Protein AF-A0A2L0F4B5-F1 (afdb_monomer_lite)

Structure (mmCIF, N/CA/C/O backbone):
data_AF-A0A2L0F4B5-F1
#
_entry.id   AF-A0A2L0F4B5-F1
#
loop_
_atom_site.group_PDB
_atom_site.id
_atom_site.type_symbol
_atom_site.label_atom_id
_atom_site.label_alt_id
_atom_site.label_comp_id
_atom_site.label_asym_id
_atom_site.label_entity_id
_atom_site.label_seq_id
_atom_site.pdbx_PDB_ins_code
_atom_site.Cartn_x
_atom_site.Cartn_y
_atom_site.Cartn_z
_atom_site.occupancy
_atom_site.B_iso_or_equiv
_atom_site.auth_seq_id
_atom_site.auth_comp_id
_atom_site.auth_asym_id
_atom_site.auth_atom_id
_atom_site.pdbx_PDB_model_num
ATOM 1 N N . MET A 1 1 ? 8.991 -21.681 -22.509 1.00 49.66 1 MET A N 1
ATOM 2 C CA . MET A 1 1 ? 8.163 -20.452 -22.505 1.00 49.66 1 MET A CA 1
ATOM 3 C C . MET A 1 1 ? 8.857 -19.456 -23.418 1.00 49.66 1 MET A C 1
ATOM 5 O O . MET A 1 1 ? 10.065 -19.313 -23.263 1.00 49.66 1 MET A O 1
ATOM 9 N N . PRO A 1 2 ? 8.188 -18.879 -24.429 1.00 53.44 2 PRO A N 1
ATOM 10 C CA . PRO A 1 2 ? 8.880 -18.110 -25.453 1.00 53.44 2 PRO A CA 1
ATOM 11 C C . PRO A 1 2 ? 9.510 -16.879 -24.801 1.00 53.44 2 PRO A C 1
ATOM 13 O O . PRO A 1 2 ? 8.856 -16.154 -24.057 1.00 53.44 2 PRO A O 1
ATOM 16 N N . ILE A 1 3 ? 10.791 -16.665 -25.084 1.00 59.03 3 ILE A N 1
ATOM 17 C CA . ILE A 1 3 ? 11.641 -15.597 -24.535 1.00 59.03 3 ILE A CA 1
ATOM 18 C C . ILE A 1 3 ? 11.019 -14.199 -24.766 1.00 59.03 3 ILE A C 1
ATOM 20 O O . ILE A 1 3 ? 11.243 -13.274 -23.991 1.00 59.03 3 ILE A O 1
ATOM 24 N N . GLY A 1 4 ? 10.139 -14.064 -25.767 1.00 61.34 4 GLY A N 1
ATOM 25 C CA . GLY A 1 4 ? 9.369 -12.848 -26.047 1.00 61.34 4 GLY A CA 1
ATOM 26 C C . GLY A 1 4 ? 8.250 -12.526 -25.049 1.00 61.34 4 GLY A C 1
ATOM 27 O O . GLY A 1 4 ? 7.818 -11.380 -24.997 1.00 61.34 4 GLY A O 1
ATOM 28 N N . GLY A 1 5 ? 7.806 -13.480 -24.222 1.00 67.19 5 GLY A N 1
ATOM 29 C CA . GLY A 1 5 ? 6.782 -13.228 -23.203 1.00 67.19 5 GLY A CA 1
ATOM 30 C C . GLY A 1 5 ? 7.252 -12.210 -22.166 1.00 67.19 5 GLY A C 1
ATOM 31 O O . GLY A 1 5 ? 6.507 -11.295 -21.834 1.00 67.19 5 GLY A O 1
ATOM 32 N N . PHE A 1 6 ? 8.515 -12.316 -21.732 1.00 66.56 6 PHE A N 1
ATOM 33 C CA . PHE A 1 6 ? 9.129 -11.360 -20.809 1.00 66.56 6 PHE A CA 1
ATOM 34 C C . PHE A 1 6 ? 9.256 -9.964 -21.434 1.00 66.56 6 PHE A C 1
ATOM 36 O O . PHE A 1 6 ? 8.859 -8.970 -20.835 1.00 66.56 6 PHE A O 1
ATOM 43 N N . GLY A 1 7 ? 9.727 -9.896 -22.682 1.00 67.19 7 GLY A N 1
ATOM 44 C CA . GLY A 1 7 ? 9.838 -8.638 -23.421 1.00 67.19 7 GLY A CA 1
ATOM 45 C C . GLY A 1 7 ? 8.488 -7.963 -23.677 1.00 67.19 7 GLY A C 1
ATOM 46 O O . GLY A 1 7 ? 8.403 -6.742 -23.600 1.00 67.19 7 GLY A O 1
ATOM 47 N N . ALA A 1 8 ? 7.423 -8.726 -23.926 1.00 68.00 8 ALA A N 1
ATOM 48 C CA . ALA A 1 8 ? 6.098 -8.186 -24.225 1.00 68.00 8 ALA A CA 1
ATOM 49 C C . ALA A 1 8 ? 5.464 -7.462 -23.027 1.00 68.00 8 ALA A C 1
ATOM 51 O O . ALA A 1 8 ? 4.956 -6.357 -23.190 1.00 68.00 8 ALA A O 1
ATOM 52 N N . TRP A 1 9 ? 5.522 -8.030 -21.817 1.00 64.94 9 TRP A N 1
ATOM 53 C CA . TRP A 1 9 ? 4.947 -7.351 -20.649 1.00 64.94 9 TRP A CA 1
ATOM 54 C C . TRP A 1 9 ? 5.844 -6.214 -20.141 1.00 64.94 9 TRP A C 1
ATOM 56 O O . TRP A 1 9 ? 5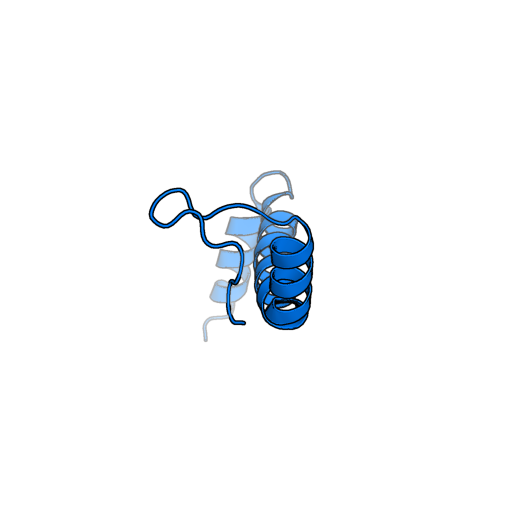.322 -5.183 -19.720 1.00 64.94 9 TRP A O 1
ATOM 66 N N . VAL A 1 10 ? 7.175 -6.353 -20.234 1.00 69.56 10 VAL A N 1
ATOM 67 C CA . VAL A 1 10 ? 8.113 -5.270 -19.897 1.00 69.56 10 VAL A CA 1
ATOM 68 C C . VAL A 1 10 ? 7.925 -4.100 -20.859 1.00 69.56 10 VAL A C 1
ATOM 70 O O . VAL A 1 10 ? 7.721 -2.978 -20.424 1.00 69.56 10 VAL A O 1
ATOM 73 N N . THR A 1 11 ? 7.902 -4.328 -22.170 1.00 68.31 11 THR A N 1
ATOM 74 C CA . THR A 1 11 ? 7.628 -3.236 -23.116 1.00 68.31 11 THR A CA 1
ATOM 75 C C . THR A 1 11 ? 6.224 -2.672 -22.926 1.00 68.31 11 THR A C 1
ATOM 77 O O . THR A 1 11 ? 6.089 -1.466 -22.917 1.00 68.31 11 THR A O 1
ATOM 80 N N . TYR A 1 12 ? 5.190 -3.468 -22.654 1.00 65.19 12 TYR A N 1
ATOM 81 C CA . TYR A 1 12 ? 3.845 -2.939 -22.393 1.00 65.19 12 TYR A CA 1
ATOM 82 C C . TYR A 1 12 ? 3.761 -2.047 -21.137 1.00 65.19 12 TYR A C 1
ATOM 84 O O . TYR A 1 12 ? 3.148 -0.982 -21.181 1.00 65.19 12 TYR A O 1
ATOM 92 N N . LE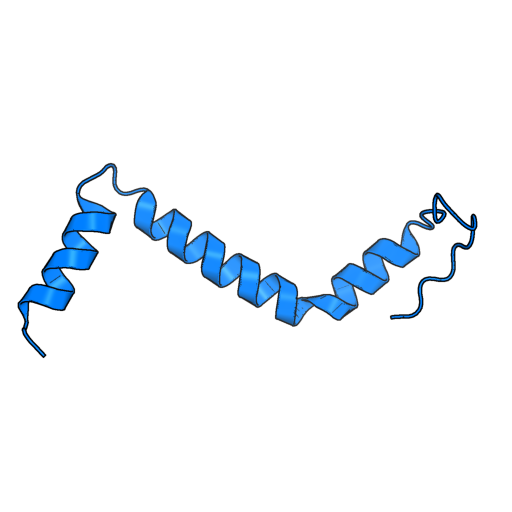U A 1 13 ? 4.404 -2.434 -20.028 1.00 61.53 13 LEU A N 1
ATOM 93 C CA . LEU A 1 13 ? 4.420 -1.628 -18.799 1.00 61.53 13 LEU A CA 1
ATOM 94 C C . LEU A 1 13 ? 5.393 -0.438 -18.869 1.00 61.53 13 LEU A C 1
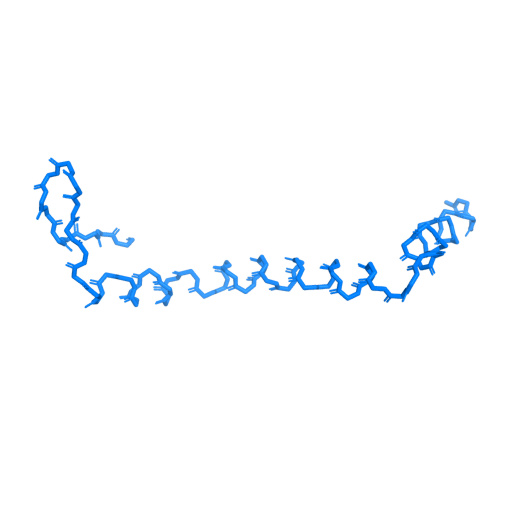ATOM 96 O O . LEU A 1 13 ? 5.196 0.553 -18.173 1.00 61.53 13 LEU A O 1
ATOM 100 N N . PHE A 1 14 ? 6.439 -0.507 -19.693 1.00 60.88 14 PHE A N 1
ATOM 101 C CA . PHE A 1 14 ? 7.470 0.533 -19.770 1.00 60.88 14 PHE A CA 1
ATOM 102 C C . PHE A 1 14 ? 7.456 1.356 -21.073 1.00 60.88 14 PHE A C 1
ATOM 104 O O . PHE A 1 14 ? 8.191 2.336 -21.162 1.00 60.88 14 PHE A O 1
ATOM 111 N N . ALA A 1 15 ? 6.613 1.035 -22.063 1.00 66.50 15 ALA A N 1
ATOM 112 C CA . ALA A 1 15 ? 6.468 1.800 -23.314 1.00 66.50 15 ALA A CA 1
ATOM 113 C C . ALA A 1 15 ? 5.704 3.124 -23.138 1.00 66.50 15 ALA A C 1
ATOM 115 O O . ALA A 1 15 ? 5.656 3.925 -24.069 1.00 66.50 15 ALA A O 1
ATOM 116 N N . GLY A 1 16 ? 5.137 3.385 -21.955 1.00 62.06 16 GLY A N 1
ATOM 117 C CA . GLY A 1 16 ? 4.559 4.673 -21.573 1.00 62.06 16 GLY A CA 1
ATOM 118 C C . GLY A 1 16 ? 5.212 5.217 -20.302 1.00 62.06 16 GLY A C 1
ATOM 119 O O . GLY A 1 16 ? 5.231 4.522 -19.292 1.00 62.06 16 GLY A O 1
ATOM 120 N N . THR A 1 17 ? 5.750 6.443 -20.383 1.00 61.72 17 THR A N 1
ATOM 121 C CA . THR A 1 17 ? 6.215 7.374 -19.316 1.00 61.72 17 THR A CA 1
ATOM 122 C C . THR A 1 17 ? 7.093 6.858 -18.156 1.00 61.72 17 THR A C 1
ATOM 124 O O . THR A 1 17 ? 7.584 7.681 -17.388 1.00 61.72 17 THR A O 1
ATOM 127 N N . GLY A 1 18 ? 7.335 5.553 -17.998 1.00 64.94 18 GLY A N 1
ATOM 128 C CA . GLY A 1 18 ? 8.090 4.966 -16.883 1.00 64.94 18 GLY A CA 1
ATOM 129 C C . GLY A 1 18 ? 7.317 4.858 -15.558 1.00 64.94 18 GLY A C 1
ATOM 130 O O . GLY A 1 18 ? 7.881 4.406 -14.565 1.00 64.94 18 GLY A O 1
ATOM 131 N N . PHE A 1 19 ? 6.032 5.234 -15.524 1.00 65.62 19 PHE A N 1
ATOM 132 C CA . PHE A 1 19 ? 5.223 5.265 -14.295 1.00 65.62 19 PHE A CA 1
ATOM 133 C C . PHE A 1 19 ? 4.460 3.970 -13.988 1.00 65.62 19 PHE A C 1
ATOM 135 O O . PHE A 1 19 ? 4.084 3.755 -12.835 1.00 65.62 19 PHE A O 1
ATOM 142 N N . ALA A 1 20 ? 4.238 3.085 -14.965 1.00 74.19 20 ALA A N 1
ATOM 143 C CA . ALA A 1 20 ? 3.395 1.910 -14.732 1.00 74.19 20 ALA A CA 1
ATOM 144 C C . ALA A 1 20 ? 4.046 0.887 -13.786 1.00 74.19 20 ALA A C 1
ATOM 146 O O . ALA A 1 20 ? 3.359 0.316 -12.942 1.00 74.19 20 ALA A O 1
ATOM 147 N N . LEU A 1 21 ? 5.368 0.689 -13.861 1.00 75.88 21 LEU A N 1
ATOM 148 C CA . LEU A 1 21 ? 6.076 -0.195 -12.928 1.00 75.88 21 LEU A CA 1
ATOM 149 C C . LEU A 1 21 ? 5.983 0.307 -11.472 1.00 75.88 21 LEU A C 1
ATOM 151 O O . LEU A 1 21 ? 5.571 -0.482 -10.620 1.00 75.88 21 LEU A O 1
ATOM 155 N N . PRO A 1 22 ? 6.297 1.580 -11.157 1.00 83.31 22 PRO A N 1
ATOM 156 C CA . PRO A 1 22 ? 6.072 2.130 -9.822 1.00 83.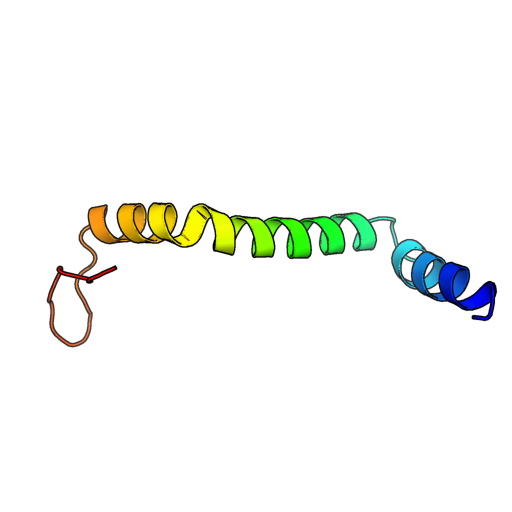31 22 PRO A CA 1
ATOM 157 C C . PRO A 1 22 ? 4.647 1.911 -9.302 1.00 83.31 22 PRO A C 1
ATOM 159 O O . PRO A 1 22 ? 4.474 1.555 -8.139 1.00 83.31 22 PRO A O 1
ATOM 162 N N . ILE A 1 23 ? 3.632 2.065 -10.160 1.00 84.50 23 ILE A N 1
ATOM 163 C CA . ILE A 1 23 ? 2.226 1.858 -9.786 1.00 84.50 23 ILE A CA 1
ATOM 164 C C . ILE A 1 23 ? 1.959 0.391 -9.437 1.00 84.50 23 ILE A C 1
ATOM 166 O O . ILE A 1 23 ? 1.352 0.110 -8.407 1.00 84.50 23 ILE A O 1
ATOM 170 N N . VAL A 1 24 ? 2.440 -0.555 -10.246 1.00 84.50 24 VAL A N 1
ATOM 171 C CA . VAL A 1 24 ? 2.280 -1.992 -9.965 1.00 84.50 24 VAL A CA 1
ATOM 172 C C . VAL A 1 24 ? 2.966 -2.367 -8.650 1.00 84.50 24 VAL A C 1
ATOM 174 O O . VAL A 1 24 ? 2.367 -3.050 -7.818 1.00 84.50 24 VAL A O 1
ATOM 177 N N . ILE A 1 25 ? 4.184 -1.870 -8.422 1.00 87.12 25 ILE A N 1
ATOM 178 C CA . ILE A 1 25 ? 4.910 -2.078 -7.164 1.00 87.12 25 ILE A CA 1
ATOM 179 C C . ILE A 1 25 ? 4.118 -1.490 -5.989 1.00 87.12 25 ILE A C 1
ATOM 181 O O . ILE A 1 25 ? 3.972 -2.159 -4.967 1.00 87.12 25 ILE A O 1
ATOM 185 N N . ALA A 1 26 ? 3.552 -0.288 -6.127 1.00 89.56 26 ALA A N 1
ATOM 186 C CA . ALA A 1 26 ? 2.753 0.352 -5.083 1.00 89.56 26 ALA A CA 1
ATOM 187 C C . ALA A 1 26 ? 1.461 -0.421 -4.769 1.00 89.56 26 ALA A C 1
ATOM 189 O O . ALA A 1 26 ? 1.113 -0.570 -3.601 1.00 89.56 26 ALA A O 1
ATOM 190 N N . ILE A 1 27 ? 0.775 -0.967 -5.779 1.00 90.12 27 ILE A N 1
ATOM 191 C CA . ILE A 1 27 ? -0.449 -1.761 -5.582 1.00 90.12 27 ILE A CA 1
ATOM 192 C C . ILE A 1 27 ? -0.132 -3.071 -4.855 1.00 90.12 27 ILE A C 1
ATOM 194 O O . ILE A 1 27 ? -0.805 -3.414 -3.884 1.00 90.12 27 ILE A O 1
ATOM 198 N N . ILE A 1 28 ? 0.904 -3.795 -5.292 1.00 91.62 28 ILE A N 1
ATOM 199 C CA . ILE A 1 28 ? 1.281 -5.080 -4.684 1.00 91.62 28 ILE A CA 1
ATOM 200 C C . ILE A 1 28 ? 1.796 -4.869 -3.258 1.00 91.62 28 ILE A C 1
ATOM 202 O O . ILE A 1 28 ? 1.360 -5.557 -2.332 1.00 91.62 28 ILE A O 1
ATOM 206 N N . SER A 1 29 ? 2.701 -3.906 -3.063 1.00 93.38 29 SER A N 1
ATOM 207 C CA . SER A 1 29 ? 3.251 -3.602 -1.737 1.00 93.38 29 SER A CA 1
ATOM 208 C C . SER A 1 29 ? 2.183 -3.048 -0.794 1.00 93.38 29 SER A C 1
ATOM 210 O O . SER A 1 29 ? 2.103 -3.498 0.345 1.00 93.38 29 SER A O 1
ATOM 212 N N . GLY A 1 30 ? 1.306 -2.162 -1.276 1.00 92.25 30 GLY A N 1
ATOM 213 C CA . GLY A 1 30 ? 0.169 -1.632 -0.526 1.00 92.25 30 GLY A CA 1
ATOM 214 C C . GLY A 1 30 ? -0.815 -2.722 -0.107 1.00 92.25 30 GLY A C 1
ATOM 215 O O . GLY A 1 30 ? -1.150 -2.817 1.070 1.00 92.25 30 GLY A O 1
ATOM 216 N N . GLY A 1 31 ? -1.217 -3.603 -1.027 1.00 92.25 31 GLY A N 1
ATOM 217 C CA . GLY A 1 31 ? -2.106 -4.725 -0.711 1.00 92.25 31 GLY A CA 1
ATOM 218 C C . GLY A 1 31 ? -1.491 -5.699 0.298 1.00 92.25 31 GLY A C 1
ATOM 219 O O . GLY A 1 31 ? -2.151 -6.107 1.253 1.00 92.25 31 GLY A O 1
ATOM 220 N N . THR A 1 32 ? -0.203 -6.016 0.142 1.00 93.94 32 THR A N 1
ATOM 221 C CA . THR A 1 32 ? 0.519 -6.882 1.088 1.00 93.94 32 THR A CA 1
ATOM 222 C C . THR A 1 32 ? 0.616 -6.226 2.467 1.00 93.94 32 THR A C 1
ATOM 224 O O . THR A 1 32 ? 0.343 -6.872 3.477 1.00 93.94 32 THR A O 1
ATOM 227 N N . ALA A 1 33 ? 0.933 -4.930 2.524 1.00 93.31 33 ALA A N 1
ATOM 228 C CA . ALA A 1 33 ? 1.001 -4.178 3.771 1.00 93.31 33 ALA A CA 1
ATOM 229 C C . ALA A 1 33 ? -0.361 -4.121 4.481 1.00 93.31 33 ALA A C 1
ATOM 231 O O . ALA A 1 33 ? -0.421 -4.331 5.689 1.00 93.31 33 ALA A O 1
ATOM 232 N N . MET A 1 34 ? -1.465 -3.921 3.753 1.00 91.69 34 MET A N 1
ATOM 233 C CA . MET A 1 34 ? -2.814 -3.946 4.339 1.00 91.69 34 MET A CA 1
ATOM 234 C C . MET A 1 34 ? -3.142 -5.289 5.002 1.00 91.69 34 MET A C 1
ATOM 236 O O . MET A 1 34 ? -3.809 -5.303 6.033 1.00 91.69 34 MET A O 1
ATOM 240 N N . LEU A 1 35 ? -2.671 -6.407 4.437 1.00 90.19 35 LEU A N 1
ATOM 241 C CA . LEU A 1 35 ? -2.857 -7.734 5.028 1.00 90.19 35 LEU A CA 1
ATOM 242 C C . LEU A 1 35 ? -1.981 -7.942 6.267 1.00 90.19 35 LEU A C 1
ATOM 244 O O . LEU A 1 35 ? -2.476 -8.424 7.283 1.00 90.19 35 LEU A O 1
ATOM 248 N N . VAL A 1 36 ? -0.704 -7.556 6.199 1.00 94.31 36 VAL A N 1
ATOM 249 C CA . VAL A 1 36 ? 0.246 -7.708 7.316 1.00 94.31 36 VAL A CA 1
ATOM 250 C C . VAL A 1 36 ? -0.158 -6.847 8.514 1.00 94.31 36 VAL A C 1
ATOM 252 O O . VAL A 1 36 ? -0.119 -7.313 9.648 1.00 94.31 36 VAL A O 1
ATOM 255 N N . PHE A 1 37 ? -0.595 -5.613 8.268 1.00 92.81 37 PHE A N 1
ATOM 256 C CA . PHE A 1 37 ? -0.966 -4.655 9.312 1.00 92.81 37 PHE A CA 1
ATOM 257 C C . PHE A 1 37 ? -2.470 -4.624 9.601 1.00 92.81 37 PHE A C 1
ATOM 259 O O . PHE A 1 37 ? -2.946 -3.708 10.270 1.00 92.81 37 PHE A O 1
ATOM 266 N N . LYS A 1 38 ? -3.237 -5.615 9.125 1.00 89.06 38 LYS A N 1
ATOM 267 C CA . LYS A 1 38 ? -4.702 -5.642 9.251 1.00 89.06 38 LYS A CA 1
ATOM 268 C C . LYS A 1 38 ? -5.159 -5.415 10.695 1.00 89.06 38 LYS A C 1
ATOM 270 O O . LYS A 1 38 ? -6.005 -4.561 10.939 1.00 89.06 38 LYS A O 1
ATOM 275 N N . ASP A 1 39 ? -4.573 -6.132 11.649 1.00 89.06 39 ASP A N 1
ATOM 276 C CA . ASP A 1 39 ? -5.001 -6.074 13.051 1.00 89.06 39 ASP A CA 1
ATOM 277 C C . ASP A 1 39 ? -4.639 -4.738 13.715 1.00 89.06 39 ASP A C 1
ATOM 279 O O . ASP A 1 39 ? -5.402 -4.213 14.526 1.00 89.06 39 ASP A O 1
ATOM 283 N N . GLU A 1 40 ? -3.502 -4.144 13.347 1.00 89.31 40 GLU A N 1
ATOM 284 C CA . GLU A 1 40 ? -3.099 -2.821 13.827 1.00 89.31 40 GLU A CA 1
ATOM 285 C C . GLU A 1 40 ? -4.002 -1.723 13.254 1.00 89.31 40 GLU A C 1
ATOM 287 O O . GLU A 1 40 ? -4.462 -0.854 13.997 1.00 89.31 40 GLU A O 1
ATOM 292 N N . ILE A 1 41 ? -4.333 -1.807 11.962 1.00 87.50 41 ILE A N 1
ATOM 293 C CA . ILE A 1 41 ? -5.260 -0.890 11.288 1.00 87.50 41 ILE A CA 1
ATOM 294 C C . ILE A 1 41 ? -6.652 -0.978 11.922 1.00 87.50 41 ILE A C 1
ATOM 296 O O . ILE A 1 41 ? -7.257 0.054 12.218 1.00 87.50 41 ILE A O 1
ATOM 300 N N . VAL A 1 42 ? -7.153 -2.193 12.168 1.00 86.50 42 VAL A N 1
ATOM 301 C CA . VAL A 1 42 ? -8.452 -2.412 12.821 1.00 86.50 42 VAL A CA 1
ATOM 302 C C . VAL A 1 42 ? -8.436 -1.845 14.241 1.00 86.50 42 VAL A C 1
ATOM 304 O O . VAL A 1 42 ? -9.294 -1.027 14.572 1.00 86.50 42 VAL A O 1
ATOM 307 N N . ARG A 1 43 ? -7.425 -2.161 15.061 1.00 87.31 43 ARG A N 1
ATOM 308 C CA . ARG A 1 43 ? -7.286 -1.594 16.419 1.00 87.31 43 ARG A CA 1
ATOM 309 C C . ARG A 1 43 ? -7.212 -0.067 16.407 1.00 87.31 43 ARG A C 1
ATOM 311 O O . ARG A 1 43 ? -7.866 0.592 17.216 1.00 87.31 43 ARG A O 1
ATOM 318 N N . TRP A 1 44 ? -6.455 0.509 15.477 1.00 88.00 44 TRP A N 1
ATOM 319 C CA . TRP A 1 44 ? -6.363 1.956 15.302 1.00 88.00 44 TRP A CA 1
ATOM 320 C C . TRP A 1 44 ? -7.714 2.581 14.935 1.00 88.00 44 TRP A C 1
ATOM 322 O O . TRP A 1 44 ? -8.076 3.632 15.472 1.00 88.00 44 TRP A O 1
ATOM 332 N N . LEU A 1 45 ? -8.486 1.929 14.064 1.00 84.31 45 LEU A N 1
ATOM 333 C CA . LEU A 1 45 ? -9.801 2.405 13.645 1.00 84.31 45 LEU A CA 1
ATOM 334 C C . LEU A 1 45 ? -10.813 2.360 14.798 1.00 84.31 45 LEU A C 1
ATOM 336 O O . LEU A 1 45 ? -11.561 3.318 14.999 1.00 84.31 45 LEU A O 1
ATOM 340 N N . ILE A 1 46 ? -10.796 1.288 15.589 1.00 83.62 46 ILE A N 1
ATOM 341 C CA . ILE A 1 46 ? -11.670 1.113 16.758 1.00 83.62 46 ILE A CA 1
ATOM 342 C C . ILE A 1 46 ? -11.378 2.170 17.824 1.00 83.62 46 ILE A C 1
ATOM 344 O O . ILE A 1 46 ? -12.303 2.771 18.380 1.00 83.62 46 ILE A O 1
ATOM 348 N N . ASN A 1 47 ? -10.098 2.476 18.058 1.00 84.19 47 ASN A N 1
ATOM 349 C CA . ASN A 1 47 ? -9.678 3.497 19.020 1.00 84.19 47 ASN A CA 1
ATOM 350 C C . ASN A 1 47 ? -10.227 4.896 18.702 1.00 84.19 47 ASN A C 1
ATOM 352 O O . ASN A 1 47 ? -10.391 5.713 19.608 1.00 84.19 47 ASN A O 1
ATOM 356 N N . ARG A 1 48 ? -10.587 5.172 17.444 1.00 82.75 48 ARG A N 1
ATOM 357 C CA . ARG A 1 48 ? -11.239 6.431 17.049 1.00 82.75 48 ARG A CA 1
ATOM 358 C C . ARG A 1 48 ? -12.718 6.516 17.440 1.00 82.75 48 ARG A C 1
ATOM 360 O O . ARG A 1 48 ? -13.342 7.547 17.200 1.00 82.75 48 ARG A O 1
ATOM 367 N N . ARG A 1 49 ? -13.277 5.473 18.070 1.00 79.81 49 ARG A N 1
ATOM 368 C CA . ARG A 1 49 ? -14.644 5.434 18.622 1.00 79.81 49 ARG A CA 1
ATOM 369 C C . ARG A 1 49 ? -15.726 5.777 17.586 1.00 79.81 49 ARG A C 1
ATOM 371 O O . ARG A 1 49 ? -16.737 6.402 17.915 1.00 79.81 49 ARG A O 1
ATOM 378 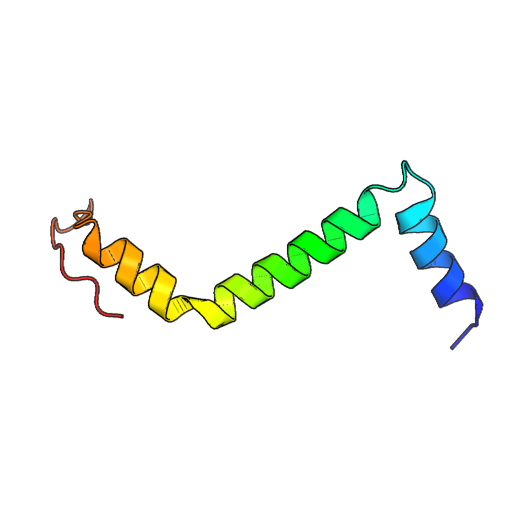N N . TYR A 1 50 ? -15.534 5.362 16.331 1.00 78.75 50 TYR A N 1
ATOM 379 C CA . TYR A 1 50 ? -16.550 5.533 15.294 1.00 78.75 50 TYR A CA 1
ATOM 380 C C . TYR A 1 50 ? -17.818 4.760 15.670 1.00 78.75 50 TYR A C 1
ATOM 382 O O . TYR A 1 50 ? -17.786 3.553 15.904 1.00 78.75 50 TYR A O 1
ATOM 390 N N . LYS A 1 51 ? -18.947 5.470 15.742 1.00 78.75 51 LYS A N 1
ATOM 391 C CA . LYS A 1 51 ? -20.252 4.874 16.037 1.00 78.75 51 LYS A CA 1
ATOM 392 C C . LYS A 1 51 ? -20.781 4.190 14.786 1.00 78.75 51 LYS A C 1
ATOM 394 O O . LYS A 1 51 ? -20.829 4.812 13.724 1.00 78.75 51 LYS A O 1
ATOM 399 N N . CYS A 1 52 ? -21.236 2.947 14.914 1.00 77.94 52 CYS A N 1
ATOM 400 C CA . CYS A 1 52 ? -21.930 2.282 13.819 1.00 77.94 52 CYS A CA 1
ATOM 401 C C . CYS A 1 52 ? -23.180 3.095 13.423 1.00 77.94 52 CYS A C 1
ATOM 403 O O . CYS A 1 52 ? -24.022 3.366 14.284 1.00 77.94 52 CYS A O 1
ATOM 405 N N . PRO A 1 53 ? -23.359 3.466 12.141 1.00 78.88 53 PRO A N 1
ATOM 406 C CA . PRO A 1 53 ? -24.509 4.261 11.708 1.00 78.88 53 PRO A CA 1
ATOM 407 C C . PRO A 1 53 ? -25.844 3.524 11.890 1.00 78.88 53 PRO A C 1
ATOM 409 O O . PRO A 1 53 ? -26.889 4.162 11.981 1.00 78.88 53 PRO A O 1
ATOM 412 N N . LYS A 1 54 ? -25.818 2.186 11.975 1.00 80.06 54 LYS A N 1
ATOM 413 C CA . LYS A 1 54 ? -27.014 1.345 12.099 1.00 80.06 54 LYS A CA 1
ATOM 414 C C . LYS A 1 54 ? -27.423 1.094 13.553 1.00 80.06 54 LYS A C 1
ATOM 416 O O . LYS A 1 54 ? -28.592 1.243 13.886 1.00 80.06 54 LYS A O 1
ATOM 421 N N . CYS A 1 55 ? -26.476 0.724 14.419 1.00 83.81 55 CYS A N 1
ATOM 422 C CA . CYS A 1 55 ? -26.763 0.317 15.803 1.00 83.81 55 CYS A CA 1
ATOM 423 C C . CYS A 1 55 ? -26.181 1.248 16.879 1.00 83.81 55 CYS A C 1
ATOM 425 O O . CYS A 1 55 ? -26.425 1.029 18.060 1.00 83.81 55 CYS A O 1
ATOM 427 N N . ARG A 1 56 ? -25.420 2.287 16.504 1.00 75.81 56 ARG A N 1
ATOM 428 C CA . ARG A 1 56 ? -24.711 3.225 17.405 1.00 75.81 56 ARG A CA 1
ATOM 429 C C . ARG A 1 56 ? -23.716 2.582 18.382 1.00 75.81 56 ARG A C 1
ATOM 431 O O . ARG A 1 56 ? -23.143 3.305 19.195 1.00 75.81 56 ARG A O 1
ATOM 438 N N . ALA A 1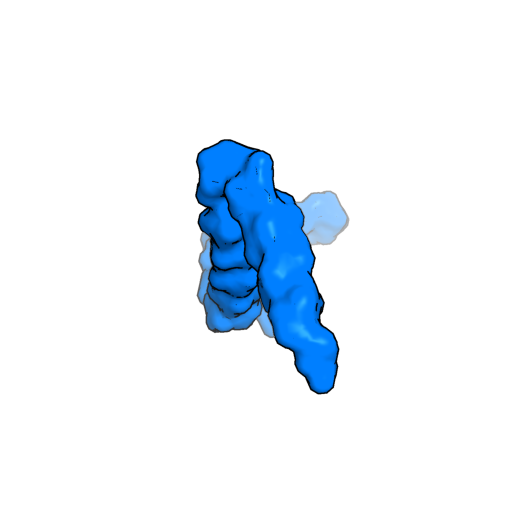 57 ? -23.481 1.274 18.283 1.00 75.50 57 ALA A N 1
ATOM 439 C CA . ALA A 1 57 ? -22.449 0.583 19.040 1.00 75.50 57 ALA A CA 1
ATOM 440 C C . ALA A 1 57 ? -21.056 1.072 18.620 1.00 75.50 57 ALA A C 1
ATOM 442 O O . ALA A 1 57 ? -20.846 1.497 17.477 1.00 75.50 57 ALA A O 1
ATOM 443 N N . ILE A 1 58 ? -20.136 1.052 19.582 1.00 71.88 58 ILE A N 1
ATOM 444 C CA . ILE A 1 58 ? -18.734 1.453 19.411 1.00 71.88 58 ILE A CA 1
ATOM 445 C C . ILE A 1 58 ? -17.797 0.245 19.569 1.00 71.88 58 ILE A C 1
ATOM 447 O O . ILE A 1 58 ? -16.618 0.343 19.247 1.00 71.88 58 ILE A O 1
ATOM 451 N N . ASP A 1 59 ? -18.319 -0.883 20.054 1.00 70.06 59 ASP A N 1
ATOM 452 C CA . ASP A 1 59 ? -17.589 -2.142 20.077 1.00 70.06 59 ASP A CA 1
ATOM 453 C C . ASP A 1 59 ? -17.619 -2.740 18.677 1.00 70.06 59 ASP A C 1
ATOM 455 O O . ASP A 1 59 ? -18.667 -3.165 18.185 1.00 70.06 59 ASP A O 1
ATOM 459 N N . TRP A 1 60 ? -16.473 -2.694 18.013 1.00 69.44 60 TRP A N 1
ATOM 460 C CA . TRP A 1 60 ? -16.237 -3.466 16.809 1.00 69.44 60 TRP A CA 1
ATOM 461 C C . TRP A 1 60 ? -15.278 -4.571 17.240 1.00 69.44 60 TRP A C 1
ATOM 463 O O . TRP A 1 60 ? -14.125 -4.290 17.555 1.00 69.44 60 TRP A O 1
ATOM 473 N N . GLU A 1 61 ? -15.769 -5.801 17.348 1.00 59.97 61 GLU A N 1
ATOM 474 C CA . GLU A 1 61 ? -14.906 -6.947 17.638 1.00 59.97 61 GLU A CA 1
ATOM 475 C C . GLU A 1 61 ? -13.973 -7.190 16.441 1.00 59.97 61 GLU A C 1
ATOM 477 O O . GLU A 1 61 ? -14.393 -7.078 15.284 1.00 59.97 61 GLU A O 1
ATOM 482 N N . ALA A 1 62 ? -12.694 -7.432 16.740 1.00 53.41 62 ALA A N 1
ATOM 483 C CA . ALA A 1 62 ? -11.628 -7.667 15.764 1.00 53.41 62 ALA A CA 1
ATOM 484 C C . ALA A 1 62 ? -11.601 -9.122 15.279 1.00 53.41 62 ALA A C 1
ATOM 486 O O . ALA A 1 62 ? -11.820 -10.020 16.123 1.00 53.41 62 ALA A O 1
#

Sequence (62 aa):
MPIGGFGAWVTYLFAGTGFALPIVIAIISGGTAMLVFKDEIVRWLINRRYKCPKCRAIDWEA

Secondary structure (DSSP, 8-state):
--THHHHHHHHHHHSSTTTHHHHHHHHHHHHHHHHHTHHHHHHHHHHTTPPPTTT-------

Foldseek 3Di:
DPPCVVVVVCCVQCVPDNCSVVVVVCVVVVVVVCVVCVVVVVVVVLVVQDQDPPPRDSDDDD

pLDDT: mean 77.17, std 12.15, range [49.66, 94.31]

Radius of gyration: 20.26 Å; chains: 1; bounding box: 39×28×46 Å

Organism: Sorangium cellulosum (NCBI:txid56)